Protein AF-A0A3M1PPG2-F1 (afdb_monomer)

Sequence (70 aa):
AAYFAAHDLLRHPLEADGYVSIGCMPCTDRLRPGDADVRAGRWRGREKTECGIHLPRAEAARRAGLDIAS

pLDDT: mean 91.98, std 8.14, range [54.38, 97.94]

Nearest PDB structures (foldseek):
  2oq2-assembly2_C  TM=8.219E-01  e=5.558E-03  Saccharomyces cerevisiae
  2oq2-assembly1_A  TM=7.947E-01  e=1.666E-02  Saccharomyces cerevisiae
  2oq2-assembly1_B  TM=8.181E-01  e=5.726E-02  Saccharomyces cerevisiae
  2oq2-assembly2_D  TM=8.259E-01  e=1.716E-01  Saccharomyces cerevisiae

Foldseek 3Di:
DVVCVVVVNDDDPCVVVQQQDDDDPVFAAHDDPPPPDSCCRGNPPHPDDDDLVPPDPCVSCVVVVHDPVD

Radius of gyration: 16.45 Å; Cα contacts (8 Å, |Δi|>4): 57; chains: 1; bounding box: 32×30×43 Å

Mean predicted aligned error: 5.05 Å

Secondary structure (DSSP, 8-state):
-HHHHHTTPPPPHHHHTT--S---GGGB----TT--STTTTBTTTSS--S-GGGS-HHHHHHHTT-----

Solvent-accessible surface area (backbone atoms only — no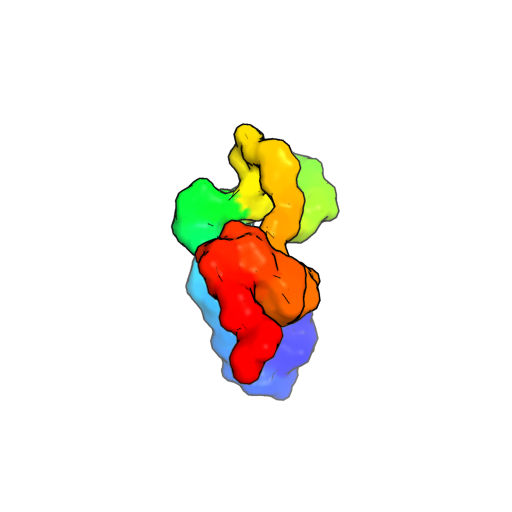t comparable to full-atom values): 4562 Å² total; per-residue (Å²): 112,69,66,40,68,78,64,76,50,85,73,65,71,53,44,82,73,39,31,76,38,84,67,61,74,98,42,39,39,52,65,54,95,85,59,87,50,74,54,57,18,41,32,66,96,52,93,61,88,79,65,67,87,77,44,56,69,71,55,41,32,52,78,68,72,44,84,77,92,117

Structure (mmCIF, N/CA/C/O backbone):
data_AF-A0A3M1PPG2-F1
#
_entry.id   AF-A0A3M1PPG2-F1
#
loop_
_atom_site.group_PDB
_atom_site.id
_atom_site.type_symbol
_atom_site.label_atom_id
_atom_site.label_alt_id
_atom_site.label_comp_id
_atom_site.label_asym_id
_atom_site.label_entity_id
_atom_site.label_seq_id
_atom_site.pdbx_PDB_ins_code
_atom_site.Cartn_x
_atom_site.Cartn_y
_atom_site.Cartn_z
_atom_site.occupancy
_atom_site.B_iso_or_equiv
_atom_site.auth_seq_id
_atom_site.auth_comp_id
_atom_site.auth_asym_id
_atom_site.auth_atom_id
_atom_site.pdbx_PDB_model_num
ATOM 1 N N . ALA A 1 1 ? 13.617 -6.255 -6.454 1.00 70.19 1 ALA A N 1
ATOM 2 C CA . ALA A 1 1 ? 13.452 -6.874 -7.789 1.00 70.19 1 ALA A CA 1
ATOM 3 C C . ALA A 1 1 ? 14.368 -8.082 -7.989 1.00 70.19 1 ALA A C 1
ATOM 5 O O . ALA A 1 1 ? 13.854 -9.116 -8.387 1.00 70.19 1 ALA A O 1
ATOM 6 N N . ALA A 1 2 ? 15.665 -7.993 -7.656 1.00 90.50 2 ALA A N 1
ATOM 7 C CA . ALA A 1 2 ? 16.628 -9.085 -7.862 1.00 90.50 2 ALA A CA 1
ATOM 8 C C . ALA A 1 2 ? 16.195 -10.444 -7.273 1.00 90.50 2 ALA A C 1
ATOM 10 O O . ALA A 1 2 ? 16.317 -11.456 -7.947 1.00 90.50 2 ALA A O 1
ATOM 11 N N . TYR A 1 3 ? 15.611 -10.460 -6.070 1.00 95.88 3 TYR A N 1
ATOM 12 C CA . TYR A 1 3 ? 15.174 -11.706 -5.429 1.00 95.88 3 TYR A CA 1
ATOM 13 C C . TYR A 1 3 ? 14.061 -12.435 -6.200 1.00 95.88 3 TYR A C 1
ATOM 15 O O . TYR A 1 3 ? 14.128 -13.641 -6.379 1.00 95.88 3 TYR A O 1
ATOM 23 N N . PHE A 1 4 ? 13.060 -11.709 -6.711 1.00 96.06 4 PHE A N 1
ATOM 24 C CA . PHE A 1 4 ? 11.971 -12.329 -7.475 1.00 96.06 4 PHE A CA 1
ATOM 25 C C . PHE A 1 4 ? 12.485 -12.990 -8.755 1.00 96.06 4 PHE A C 1
ATOM 27 O O . PHE A 1 4 ? 12.089 -14.108 -9.051 1.00 96.06 4 PHE A O 1
ATOM 34 N N . ALA A 1 5 ? 13.392 -12.321 -9.473 1.00 95.06 5 ALA A N 1
ATOM 35 C CA . ALA A 1 5 ? 13.985 -12.860 -10.695 1.00 95.06 5 ALA A CA 1
ATOM 36 C C . ALA A 1 5 ? 14.927 -14.042 -10.420 1.00 95.06 5 ALA A C 1
ATOM 38 O O . ALA A 1 5 ? 14.935 -14.998 -11.178 1.00 95.06 5 ALA A O 1
ATOM 39 N N . ALA A 1 6 ? 15.695 -14.003 -9.327 1.00 97.94 6 ALA A N 1
ATOM 40 C CA . ALA A 1 6 ? 16.607 -15.089 -8.959 1.00 97.94 6 ALA A CA 1
ATOM 41 C C . ALA A 1 6 ? 15.889 -16.386 -8.539 1.00 97.94 6 ALA A C 1
ATOM 43 O O . ALA A 1 6 ? 16.517 -17.440 -8.489 1.00 97.94 6 ALA A O 1
ATOM 44 N N . HIS A 1 7 ? 14.600 -16.297 -8.203 1.00 97.94 7 HIS A N 1
ATOM 45 C CA . HIS A 1 7 ? 13.804 -17.400 -7.667 1.00 97.94 7 HIS A CA 1
ATOM 46 C C . HIS A 1 7 ? 12.516 -17.659 -8.462 1.00 97.94 7 HIS A C 1
ATOM 48 O O . HIS A 1 7 ? 11.628 -18.339 -7.954 1.00 97.94 7 HIS A O 1
ATOM 54 N N . ASP A 1 8 ? 12.390 -17.088 -9.665 1.00 97.00 8 ASP A N 1
ATOM 55 C CA . ASP A 1 8 ? 11.218 -17.232 -10.542 1.00 97.00 8 ASP A CA 1
ATOM 56 C C . ASP A 1 8 ? 9.874 -16.988 -9.830 1.00 97.00 8 ASP A C 1
ATOM 58 O O . ASP A 1 8 ? 8.856 -17.633 -10.092 1.00 97.00 8 ASP A O 1
ATOM 62 N N . LEU A 1 9 ? 9.861 -16.036 -8.892 1.00 97.12 9 LEU A N 1
ATOM 63 C CA . LEU A 1 9 ? 8.664 -15.710 -8.129 1.00 97.12 9 LEU A CA 1
ATOM 64 C C . LEU A 1 9 ? 7.739 -14.826 -8.961 1.00 97.12 9 LEU A C 1
ATOM 66 O O . LEU A 1 9 ? 8.142 -13.798 -9.515 1.00 97.12 9 LEU A O 1
ATOM 70 N N . LEU A 1 10 ? 6.461 -15.194 -8.984 1.00 95.88 10 LEU A N 1
ATOM 71 C CA . LEU A 1 10 ? 5.430 -14.402 -9.639 1.00 95.88 10 LEU A CA 1
ATOM 72 C C . LEU A 1 10 ? 5.203 -13.086 -8.889 1.00 95.88 10 LEU A C 1
ATOM 74 O O . LEU A 1 10 ? 5.107 -13.051 -7.661 1.00 95.88 10 LEU A O 1
ATOM 78 N N . ARG A 1 11 ? 5.087 -11.996 -9.648 1.00 94.94 11 ARG A N 1
ATOM 79 C CA . ARG A 1 11 ? 4.641 -10.695 -9.135 1.00 94.94 11 ARG A CA 1
ATOM 80 C C . ARG A 1 11 ? 3.125 -10.639 -9.125 1.00 94.94 11 ARG A C 1
ATOM 82 O O . ARG A 1 11 ? 2.473 -11.281 -9.949 1.00 94.94 11 ARG A O 1
ATOM 89 N N . HIS A 1 12 ? 2.560 -9.845 -8.221 1.00 95.94 12 HIS A N 1
ATOM 90 C CA . HIS A 1 12 ? 1.124 -9.629 -8.253 1.00 95.94 12 HIS A CA 1
ATOM 91 C C . HIS A 1 12 ? 0.757 -8.861 -9.542 1.00 95.94 12 HIS A C 1
ATOM 93 O O . HIS A 1 12 ? 1.392 -7.842 -9.819 1.00 95.94 12 HIS A O 1
ATOM 99 N N . PRO A 1 13 ? -0.263 -9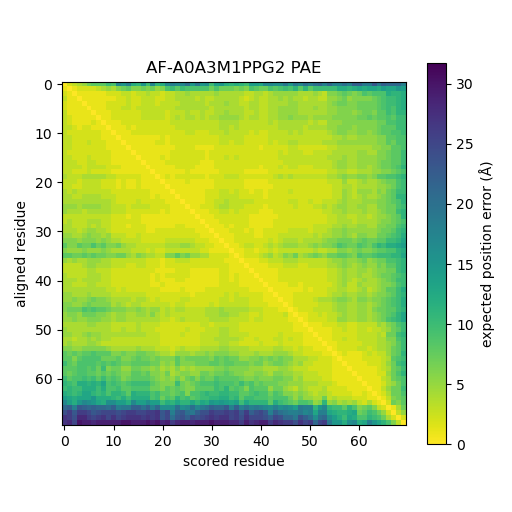.275 -10.323 1.00 96.62 13 PRO A N 1
ATOM 100 C CA . PRO A 1 13 ? -0.570 -8.654 -11.618 1.00 96.62 13 PRO A CA 1
ATOM 101 C C . PRO A 1 13 ? -0.780 -7.135 -11.548 1.00 96.62 13 PRO A C 1
ATOM 103 O O . PRO A 1 13 ? -0.254 -6.393 -12.371 1.00 96.62 13 PRO A O 1
ATOM 106 N N . LEU A 1 14 ? -1.464 -6.660 -10.500 1.00 97.38 14 LEU A N 1
ATOM 107 C CA . LEU A 1 14 ? -1.713 -5.228 -10.285 1.00 97.38 14 LEU A CA 1
ATOM 108 C C . LEU A 1 14 ? -0.444 -4.381 -10.084 1.00 97.38 14 LEU A C 1
ATOM 110 O O . LEU A 1 14 ? -0.502 -3.162 -10.232 1.00 97.38 14 LEU A O 1
ATOM 114 N N . GLU A 1 15 ? 0.704 -4.982 -9.771 1.00 95.69 15 GLU A N 1
ATOM 115 C CA . GLU A 1 15 ? 1.957 -4.226 -9.713 1.00 95.69 15 GLU A CA 1
ATOM 116 C C . GLU A 1 15 ? 2.335 -3.673 -11.092 1.00 95.69 15 GLU A C 1
ATOM 118 O O . GLU A 1 15 ? 2.781 -2.530 -11.184 1.00 95.69 15 GLU A O 1
ATOM 123 N N . ALA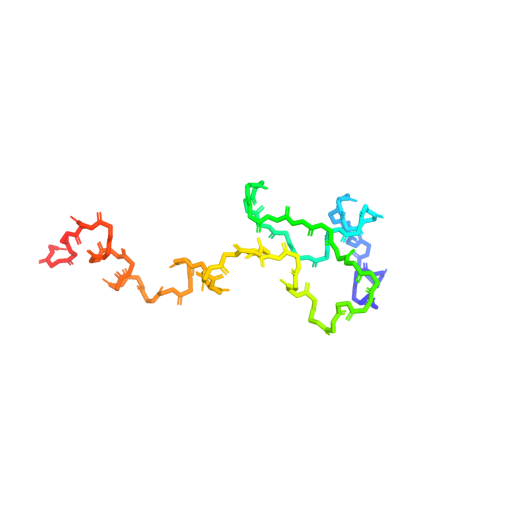 A 1 16 ? 2.093 -4.441 -12.164 1.00 95.31 16 ALA A N 1
ATOM 124 C CA . ALA A 1 16 ? 2.300 -3.986 -13.541 1.00 95.31 16 ALA A CA 1
ATOM 125 C C . ALA A 1 16 ? 1.323 -2.861 -13.927 1.00 95.31 16 ALA A C 1
ATOM 127 O O . ALA A 1 16 ? 1.659 -1.991 -14.725 1.00 95.31 16 ALA A O 1
ATOM 128 N N . ASP A 1 17 ? 0.155 -2.826 -13.284 1.00 96.44 17 ASP A N 1
ATOM 129 C CA . ASP A 1 17 ? -0.824 -1.747 -13.406 1.00 96.44 17 ASP A CA 1
ATOM 130 C C . ASP A 1 17 ? -0.486 -0.522 -12.529 1.00 96.44 17 ASP A C 1
ATOM 132 O O . ASP A 1 17 ? -1.240 0.450 -12.496 1.00 96.44 17 ASP A O 1
ATOM 136 N N . GLY A 1 18 ? 0.641 -0.512 -11.813 1.00 95.56 18 GLY A N 1
ATOM 137 C CA . GLY A 1 18 ? 1.079 0.630 -11.001 1.00 95.56 18 GLY A CA 1
ATOM 138 C C . GLY A 1 18 ? 0.542 0.650 -9.566 1.00 95.56 18 GLY A C 1
ATOM 139 O O . GLY A 1 18 ? 0.725 1.643 -8.855 1.00 95.56 18 GLY A O 1
ATOM 140 N N . TYR A 1 19 ? -0.087 -0.435 -9.103 1.00 97.25 19 TYR A N 1
ATOM 141 C CA . TYR A 1 19 ? -0.427 -0.627 -7.692 1.00 97.25 19 TYR A CA 1
ATOM 142 C C . TYR A 1 19 ? 0.755 -1.251 -6.948 1.00 97.25 19 TYR A C 1
ATOM 144 O O . TYR A 1 19 ? 0.853 -2.467 -6.808 1.00 97.25 19 TYR A O 1
ATOM 152 N N . VAL A 1 20 ? 1.670 -0.419 -6.454 1.00 94.38 20 VAL A N 1
ATOM 153 C CA . VAL A 1 20 ? 2.901 -0.913 -5.805 1.00 94.38 20 VAL A CA 1
ATOM 154 C C . VAL A 1 20 ? 2.748 -1.192 -4.302 1.00 94.38 20 VAL A C 1
ATOM 156 O O . VAL A 1 20 ? 3.633 -1.781 -3.688 1.00 94.38 20 VAL A O 1
ATOM 159 N N . SER A 1 21 ? 1.628 -0.783 -3.697 1.00 96.12 21 SER A N 1
ATOM 160 C CA . SER A 1 21 ? 1.244 -1.137 -2.328 1.00 96.12 21 SER A CA 1
ATOM 161 C C . SER A 1 21 ? -0.214 -1.571 -2.323 1.00 96.12 21 SER A C 1
ATOM 163 O O . SER A 1 21 ? -1.111 -0.745 -2.476 1.00 96.12 21 SER A O 1
ATOM 165 N N . ILE A 1 22 ? -0.450 -2.873 -2.167 1.00 96.69 22 ILE A N 1
ATOM 166 C CA . ILE A 1 22 ? -1.766 -3.486 -2.367 1.00 96.69 22 ILE A CA 1
ATOM 167 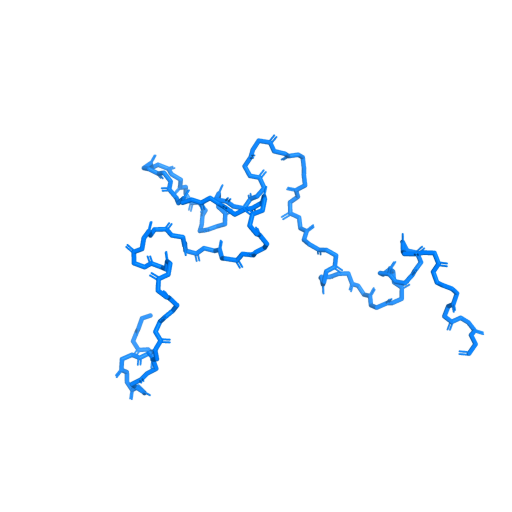C C . ILE A 1 22 ? -2.405 -3.816 -1.012 1.00 96.69 22 ILE A C 1
ATOM 169 O O . ILE A 1 22 ? -1.783 -4.432 -0.149 1.00 96.69 22 ILE A O 1
ATOM 173 N N . GLY A 1 23 ? -3.651 -3.383 -0.811 1.00 95.56 23 GLY A N 1
ATOM 174 C CA . GLY A 1 23 ? -4.499 -3.738 0.330 1.00 95.56 23 GLY A CA 1
ATOM 175 C C . GLY A 1 23 ? -5.939 -3.998 -0.119 1.00 95.56 23 GLY A C 1
ATOM 176 O O . GLY A 1 23 ? -6.172 -4.488 -1.220 1.00 95.56 23 GLY A O 1
ATOM 177 N N . CYS A 1 24 ? -6.931 -3.647 0.706 1.00 95.81 24 CYS A N 1
ATOM 178 C CA . CYS A 1 24 ? -8.333 -3.755 0.295 1.00 95.81 24 CYS A CA 1
ATOM 179 C C . CYS A 1 24 ? -8.646 -2.782 -0.856 1.00 95.81 24 CYS A C 1
ATOM 181 O O . CYS A 1 24 ? -8.143 -1.654 -0.883 1.00 95.81 24 CYS A O 1
ATOM 183 N N . MET A 1 25 ? -9.550 -3.188 -1.749 1.00 95.81 25 MET A N 1
ATOM 184 C CA . MET A 1 25 ? -9.997 -2.400 -2.905 1.00 95.81 25 MET A CA 1
ATOM 185 C C . MET A 1 25 ? -10.355 -0.926 -2.589 1.00 95.81 25 MET A C 1
ATOM 187 O O . MET A 1 25 ? -9.856 -0.055 -3.293 1.00 95.81 25 MET A O 1
ATOM 191 N N . PRO A 1 26 ? -11.143 -0.570 -1.546 1.00 94.69 26 PRO A N 1
ATOM 192 C CA . PRO A 1 26 ? -11.599 0.818 -1.361 1.00 94.69 26 PRO A CA 1
ATOM 193 C C . PRO A 1 26 ? -10.523 1.782 -0.825 1.00 94.69 26 PRO A C 1
ATOM 195 O O . PRO A 1 26 ? -10.800 2.967 -0.604 1.00 94.69 26 PRO A O 1
ATOM 198 N N . CYS A 1 27 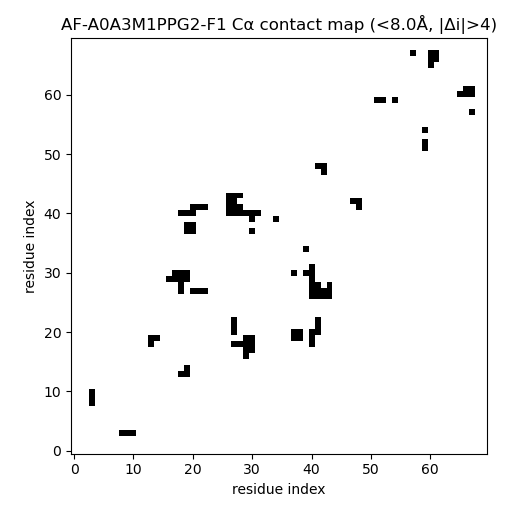? -9.322 1.282 -0.528 1.00 96.00 27 CYS A N 1
ATOM 199 C CA . CYS A 1 27 ? -8.236 2.054 0.074 1.00 96.00 27 CYS A CA 1
ATOM 200 C C . CYS A 1 27 ? -6.874 1.804 -0.581 1.00 96.00 27 CYS A C 1
ATOM 202 O O . CYS A 1 27 ? -5.842 2.008 0.065 1.00 96.00 27 CYS A O 1
ATOM 204 N N . THR A 1 28 ? -6.892 1.368 -1.839 1.00 97.31 28 THR A N 1
ATOM 205 C CA . THR A 1 28 ? -5.714 1.079 -2.651 1.00 97.31 28 THR A CA 1
ATOM 206 C C . THR A 1 28 ? -5.884 1.740 -4.016 1.00 97.31 28 THR A C 1
ATOM 208 O O . THR A 1 28 ? -6.845 1.453 -4.722 1.00 97.31 28 THR A O 1
ATOM 211 N N . ASP A 1 29 ? -4.957 2.619 -4.380 1.00 96.75 29 ASP A N 1
ATOM 212 C CA . ASP A 1 29 ? -4.902 3.315 -5.667 1.00 96.75 29 ASP A CA 1
ATOM 213 C C . ASP A 1 29 ? -3.502 3.162 -6.287 1.00 96.75 29 ASP A C 1
ATOM 215 O O . ASP A 1 29 ? -2.544 2.784 -5.602 1.00 96.75 29 ASP A O 1
ATOM 219 N N . ARG A 1 30 ? -3.375 3.454 -7.582 1.00 97.38 30 ARG A N 1
ATOM 220 C CA . ARG A 1 30 ? -2.082 3.497 -8.275 1.00 97.38 30 ARG A CA 1
ATOM 221 C C . ARG A 1 30 ? -1.213 4.619 -7.694 1.00 97.38 30 ARG A C 1
ATOM 223 O O . ARG A 1 30 ? -1.724 5.611 -7.151 1.00 97.38 30 ARG A O 1
ATOM 230 N N . LEU A 1 31 ? 0.104 4.493 -7.845 1.00 96.19 31 LEU A N 1
ATOM 231 C CA . LEU A 1 31 ? 0.987 5.648 -7.675 1.00 96.19 31 LEU A CA 1
ATOM 232 C C . LEU A 1 31 ? 0.759 6.666 -8.792 1.00 96.19 31 LEU A C 1
ATOM 234 O O . LEU A 1 31 ? 0.478 6.311 -9.937 1.00 96.19 31 LEU A O 1
ATOM 238 N N . ARG A 1 32 ? 0.914 7.941 -8.446 1.00 95.38 32 ARG A N 1
ATOM 239 C CA . ARG A 1 32 ? 0.901 9.064 -9.381 1.00 95.38 32 ARG A CA 1
ATOM 240 C C . ARG A 1 32 ? 2.325 9.574 -9.597 1.00 95.38 32 ARG A C 1
ATOM 242 O O . ARG A 1 32 ? 3.159 9.449 -8.699 1.00 95.38 32 ARG A O 1
ATOM 249 N N . PRO A 1 33 ? 2.616 10.186 -10.756 1.00 94.75 33 PRO A N 1
ATOM 250 C CA . PRO A 1 33 ? 3.871 10.902 -10.944 1.00 94.75 33 PRO A CA 1
ATOM 251 C C . PRO A 1 33 ? 4.088 11.917 -9.813 1.00 94.75 33 PRO A C 1
ATOM 253 O O . PRO A 1 33 ? 3.199 12.716 -9.522 1.00 94.75 33 PRO A O 1
ATOM 256 N N . GLY A 1 34 ? 5.256 11.866 -9.173 1.00 94.06 34 GLY A N 1
ATOM 257 C CA . GLY A 1 34 ? 5.602 12.734 -8.042 1.00 94.06 34 GLY A CA 1
ATOM 258 C C . GLY A 1 34 ? 5.267 12.178 -6.654 1.00 94.06 34 GLY A C 1
ATOM 259 O O . GLY A 1 34 ? 5.692 12.774 -5.667 1.00 94.06 34 GLY A O 1
ATOM 260 N N . ASP A 1 35 ? 4.575 11.038 -6.545 1.00 95.38 35 ASP A N 1
ATOM 261 C CA . ASP A 1 35 ? 4.430 10.350 -5.258 1.00 95.38 35 ASP A CA 1
ATOM 262 C C . ASP A 1 35 ? 5.815 9.851 -4.787 1.00 95.38 35 ASP A C 1
ATOM 264 O O . ASP A 1 35 ? 6.444 9.015 -5.436 1.00 95.38 35 ASP A O 1
ATOM 268 N N . ALA A 1 36 ?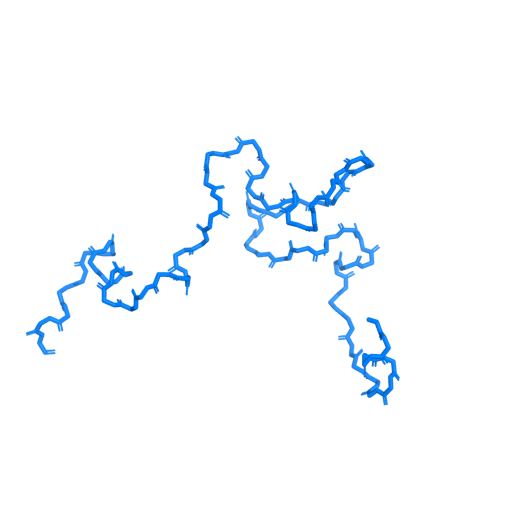 6.299 10.375 -3.656 1.00 91.31 36 ALA A N 1
ATOM 269 C CA . ALA A 1 36 ? 7.608 10.018 -3.096 1.00 91.31 36 ALA A CA 1
ATOM 270 C C . ALA A 1 36 ? 7.581 8.730 -2.251 1.00 91.31 36 ALA A C 1
ATOM 272 O O . ALA A 1 36 ? 8.605 8.069 -2.086 1.00 91.31 36 ALA A O 1
ATOM 273 N N . ASP A 1 37 ? 6.414 8.378 -1.706 1.00 94.00 37 ASP A N 1
ATOM 274 C CA . ASP A 1 37 ? 6.216 7.198 -0.864 1.00 94.00 37 ASP A CA 1
ATOM 275 C C . ASP A 1 37 ? 5.583 6.064 -1.681 1.00 94.00 37 ASP A C 1
ATOM 277 O O . ASP A 1 37 ? 4.547 6.241 -2.320 1.00 94.00 37 ASP A O 1
ATOM 281 N N . VAL A 1 38 ? 6.156 4.862 -1.598 1.00 93.75 38 VAL A N 1
ATOM 282 C CA . VAL A 1 38 ? 5.607 3.640 -2.206 1.00 93.75 38 VAL A CA 1
ATOM 283 C C . VAL A 1 38 ? 4.200 3.300 -1.690 1.00 93.75 38 VAL A C 1
ATOM 285 O O . VAL A 1 38 ? 3.434 2.613 -2.362 1.00 93.75 38 VAL A O 1
ATOM 288 N N . ARG A 1 39 ? 3.823 3.789 -0.505 1.00 95.44 39 ARG A N 1
ATOM 289 C CA . ARG A 1 39 ? 2.487 3.650 0.082 1.00 95.44 39 ARG A CA 1
ATOM 290 C C . ARG A 1 39 ? 1.547 4.810 -0.241 1.00 95.44 39 ARG A C 1
ATOM 292 O O . ARG A 1 39 ? 0.409 4.751 0.210 1.00 95.44 39 ARG A O 1
ATOM 299 N N . ALA A 1 40 ? 1.935 5.811 -1.035 1.00 95.75 40 ALA A N 1
ATOM 300 C CA . ALA A 1 40 ? 1.093 6.987 -1.311 1.00 95.75 40 ALA A CA 1
ATOM 301 C C . ALA A 1 40 ? -0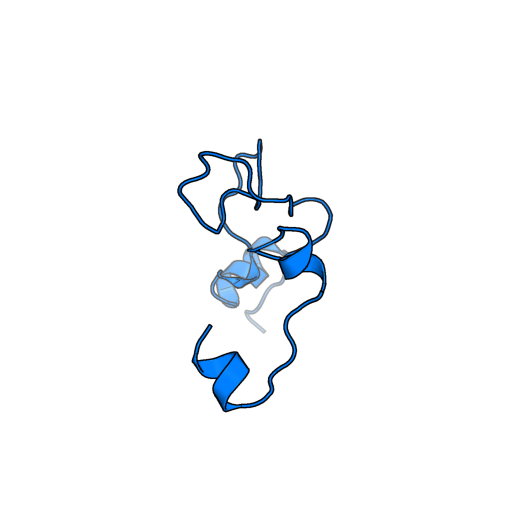.259 6.658 -1.983 1.00 95.75 40 ALA A C 1
ATOM 303 O O . ALA A 1 40 ? -1.216 7.428 -1.884 1.00 95.75 40 ALA A O 1
ATOM 304 N N . GLY A 1 41 ? -0.371 5.496 -2.636 1.00 95.81 41 GLY A N 1
ATOM 305 C CA . GLY A 1 41 ? -1.642 4.974 -3.150 1.00 95.81 41 GLY A CA 1
ATOM 306 C C . GLY A 1 41 ? -2.589 4.422 -2.072 1.00 95.81 41 GLY A C 1
ATOM 307 O O . GLY A 1 41 ? -3.787 4.274 -2.315 1.00 95.81 41 GLY A O 1
ATOM 308 N N . ARG A 1 42 ? -2.097 4.119 -0.865 1.00 97.44 42 ARG A N 1
ATOM 309 C CA . ARG A 1 42 ? -2.913 3.644 0.259 1.0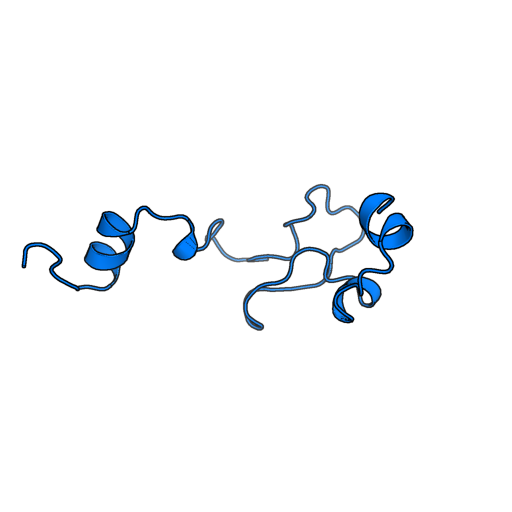0 97.44 42 ARG A CA 1
ATOM 310 C C . ARG A 1 42 ? -3.548 4.826 0.971 1.00 97.44 42 ARG A C 1
ATOM 312 O O . ARG A 1 42 ? -2.890 5.816 1.253 1.00 97.44 42 ARG A O 1
ATOM 319 N N . TRP A 1 43 ? -4.830 4.696 1.300 1.00 96.12 43 TRP A N 1
ATOM 320 C CA . TRP A 1 43 ? -5.567 5.705 2.074 1.00 96.12 43 TRP A CA 1
ATOM 321 C C . TRP A 1 43 ? -5.571 7.125 1.472 1.00 96.12 43 TRP A C 1
ATOM 323 O O . TRP A 1 43 ? -5.805 8.092 2.191 1.00 96.12 43 TRP A O 1
ATOM 333 N N . ARG A 1 44 ? -5.367 7.270 0.155 1.00 93.88 44 ARG A N 1
ATOM 334 C CA . ARG A 1 44 ? -5.361 8.571 -0.529 1.00 93.88 44 ARG A CA 1
ATOM 335 C C . ARG A 1 44 ? -6.627 9.375 -0.201 1.00 93.88 44 ARG A C 1
ATOM 337 O O . ARG A 1 44 ? -7.740 8.879 -0.368 1.00 93.88 44 ARG A O 1
ATOM 344 N N . GLY A 1 45 ? -6.446 10.611 0.268 1.00 92.56 45 GLY A N 1
ATOM 345 C CA . GLY A 1 45 ? -7.549 11.500 0.654 1.00 92.56 45 GLY A CA 1
ATOM 346 C C . GLY A 1 45 ? -8.274 11.100 1.946 1.00 92.56 45 GLY A C 1
ATOM 347 O O . GLY A 1 45 ? -9.405 11.526 2.159 1.00 92.56 45 GLY A O 1
ATOM 348 N N . ARG A 1 46 ? -7.666 10.262 2.794 1.00 93.62 46 ARG A N 1
ATOM 349 C CA . ARG A 1 46 ? -8.205 9.854 4.098 1.00 93.62 46 ARG A CA 1
ATOM 350 C C . ARG A 1 46 ? -7.199 10.186 5.199 1.00 93.62 46 ARG A C 1
ATOM 352 O O . ARG A 1 46 ? -6.000 10.201 4.959 1.00 93.62 46 ARG A O 1
ATOM 359 N N . GLU A 1 47 ? -7.688 10.365 6.423 1.00 93.19 47 GLU A N 1
ATOM 360 C CA . GLU A 1 47 ? -6.831 10.593 7.603 1.00 93.19 47 GLU A CA 1
ATOM 361 C C . GLU A 1 47 ? -6.117 9.322 8.087 1.00 93.19 47 GLU A C 1
ATOM 363 O O . GLU A 1 47 ? -5.141 9.375 8.832 1.00 93.19 47 GLU A O 1
ATOM 368 N N . LYS A 1 48 ? -6.607 8.147 7.679 1.00 90.38 48 LYS A N 1
ATOM 369 C CA . LYS A 1 48 ? -6.033 6.865 8.082 1.00 90.38 48 LYS A CA 1
ATOM 370 C C . LYS A 1 48 ? -4.671 6.662 7.426 1.00 90.38 48 LYS A C 1
ATOM 372 O O . LYS A 1 48 ? -4.550 6.774 6.216 1.00 90.38 48 LYS A O 1
ATOM 377 N N . THR A 1 49 ? -3.683 6.249 8.208 1.00 92.25 49 THR A N 1
ATOM 378 C CA . THR A 1 49 ? -2.329 5.955 7.711 1.00 92.25 49 THR A CA 1
ATOM 379 C C . THR A 1 49 ? -1.980 4.470 7.811 1.00 92.25 49 THR A C 1
ATOM 381 O O . THR A 1 49 ? -1.284 3.940 6.939 1.00 92.25 49 THR A O 1
ATOM 384 N N . GLU A 1 50 ? -2.535 3.760 8.806 1.00 94.06 50 GLU A N 1
ATOM 385 C CA . GLU A 1 50 ? -2.186 2.363 9.077 1.00 94.06 50 GLU A CA 1
ATOM 386 C C . GLU A 1 50 ? -3.384 1.423 9.287 1.00 94.06 50 GLU A C 1
ATOM 388 O O . GLU A 1 50 ? -4.448 1.807 9.779 1.00 94.06 50 GLU A O 1
ATOM 393 N N . CYS A 1 51 ? -3.234 0.168 8.859 1.00 93.88 51 CYS A N 1
ATOM 394 C CA . CYS A 1 51 ? -4.242 -0.874 9.024 1.00 93.88 51 CYS A CA 1
ATOM 395 C C . CYS A 1 51 ? -4.236 -1.469 10.444 1.00 93.88 51 CYS A C 1
ATOM 397 O O . CYS A 1 51 ? -3.196 -1.584 11.084 1.00 93.88 51 CYS A O 1
ATOM 399 N N . GLY A 1 52 ? -5.400 -1.935 10.910 1.00 92.19 52 GLY A N 1
ATOM 400 C CA . GLY A 1 52 ? -5.540 -2.583 12.218 1.00 92.19 52 GLY A CA 1
ATOM 401 C C . GLY A 1 52 ? -4.723 -3.871 12.377 1.00 92.19 52 GLY A C 1
ATOM 402 O O . GLY A 1 52 ? -4.464 -4.274 13.502 1.00 92.19 52 GLY A O 1
ATOM 403 N N . ILE A 1 53 ? -4.266 -4.483 11.274 1.00 92.44 53 ILE A N 1
ATOM 404 C CA . ILE A 1 53 ? -3.394 -5.674 11.300 1.00 92.44 53 ILE A CA 1
ATOM 405 C C . ILE A 1 53 ? -2.025 -5.405 11.939 1.00 92.44 53 ILE A C 1
ATOM 407 O O . ILE A 1 53 ? -1.333 -6.345 12.309 1.00 92.44 53 ILE A O 1
ATOM 411 N N . HIS A 1 54 ? -1.634 -4.133 12.049 1.00 93.62 54 HIS A N 1
ATOM 412 C CA . HIS A 1 54 ? -0.383 -3.715 12.681 1.00 93.62 54 HIS A CA 1
ATOM 413 C C . HIS A 1 54 ? -0.551 -3.409 14.170 1.00 93.62 54 HIS A C 1
ATOM 415 O O . HIS A 1 54 ? 0.436 -3.156 14.857 1.00 93.62 54 HIS A O 1
ATOM 421 N N . LEU A 1 55 ? -1.786 -3.420 14.676 1.00 92.12 55 LEU A N 1
ATOM 422 C CA . LEU A 1 55 ? -2.027 -3.277 16.101 1.00 92.12 55 LEU A CA 1
ATOM 423 C C . LEU A 1 55 ? -1.632 -4.573 16.817 1.00 92.12 55 LEU A C 1
ATOM 425 O O . LEU A 1 55 ? -1.853 -5.666 16.284 1.00 92.12 55 LEU A O 1
ATOM 429 N N . PRO A 1 56 ? -1.133 -4.485 18.060 1.00 93.75 56 PRO A N 1
ATOM 430 C CA . PRO A 1 56 ? -1.044 -5.643 18.931 1.00 93.75 56 PRO A CA 1
ATOM 431 C C . PRO A 1 56 ? -2.394 -6.357 18.994 1.00 93.75 56 PRO A C 1
ATOM 433 O O . PRO A 1 56 ? -3.439 -5.710 19.091 1.00 93.75 56 PRO A O 1
ATOM 436 N N . ARG A 1 57 ? -2.388 -7.695 19.002 1.00 88.75 57 ARG A N 1
ATOM 437 C CA . ARG A 1 57 ? -3.623 -8.500 19.042 1.00 88.75 57 ARG A CA 1
ATOM 438 C C . ARG A 1 57 ? -4.565 -8.059 20.164 1.00 88.75 57 ARG A C 1
ATOM 440 O O . ARG A 1 57 ? -5.772 -7.992 19.956 1.00 88.75 57 ARG A O 1
ATOM 447 N N . ALA A 1 58 ? -4.004 -7.716 21.324 1.00 90.06 58 ALA A N 1
ATOM 448 C CA . ALA A 1 58 ? -4.779 -7.243 22.460 1.00 90.06 58 ALA A CA 1
ATOM 449 C C . ALA A 1 58 ? -5.493 -5.909 22.193 1.00 90.06 58 ALA A C 1
ATOM 451 O O . ALA A 1 58 ? -6.638 -5.719 22.592 1.00 90.06 58 ALA A O 1
ATOM 452 N N . GLU A 1 59 ? -4.831 -4.990 21.497 1.00 91.44 59 GLU A N 1
ATOM 453 C CA . GLU A 1 59 ? -5.411 -3.704 21.124 1.00 91.44 59 GLU A CA 1
ATOM 454 C C . GLU A 1 59 ? -6.434 -3.858 19.994 1.00 91.44 59 GLU A C 1
ATOM 456 O O . GLU A 1 59 ? -7.525 -3.293 20.075 1.00 91.44 59 GLU A O 1
ATOM 461 N N . ALA A 1 60 ? -6.123 -4.663 18.973 1.00 90.25 60 ALA A N 1
ATOM 462 C CA . ALA A 1 60 ? -7.052 -4.977 17.893 1.00 90.25 60 ALA A CA 1
ATOM 463 C C . ALA A 1 60 ? -8.365 -5.567 18.433 1.00 90.25 60 ALA A C 1
ATOM 465 O O . ALA A 1 60 ? -9.440 -5.136 18.020 1.00 90.25 60 ALA A O 1
ATOM 466 N N . ALA A 1 61 ? -8.284 -6.496 19.392 1.00 87.31 61 ALA A N 1
ATOM 467 C CA . ALA A 1 61 ? -9.458 -7.107 20.006 1.00 87.31 61 ALA A CA 1
ATOM 468 C C . ALA A 1 61 ? -10.298 -6.099 20.806 1.00 87.31 61 ALA A C 1
ATOM 470 O O . ALA A 1 61 ? -11.507 -6.024 20.595 1.00 87.31 61 ALA A O 1
ATOM 471 N N . ARG A 1 62 ? -9.659 -5.242 21.621 1.00 89.38 62 ARG A N 1
ATOM 472 C CA . ARG A 1 62 ? -10.349 -4.151 22.336 1.00 89.38 62 ARG A CA 1
ATOM 473 C C . ARG A 1 62 ? -11.084 -3.216 21.375 1.00 89.38 62 ARG A C 1
ATOM 475 O O . ARG A 1 62 ? -12.248 -2.904 21.6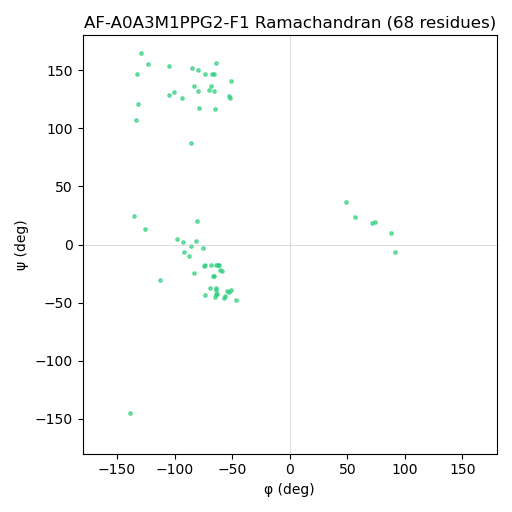01 1.00 89.38 62 ARG A O 1
ATOM 482 N N . ARG A 1 63 ? -10.435 -2.794 20.281 1.00 87.62 63 ARG A N 1
ATOM 483 C CA . ARG A 1 63 ? -11.053 -1.926 19.258 1.00 87.62 63 ARG A CA 1
ATOM 484 C C . ARG A 1 63 ? -12.194 -2.609 18.501 1.00 87.62 63 ARG A C 1
ATOM 486 O O . ARG A 1 63 ? -13.081 -1.923 18.008 1.00 87.62 63 ARG A O 1
ATOM 493 N N . ALA A 1 64 ? -12.163 -3.935 18.401 1.00 86.31 64 ALA A N 1
ATOM 494 C CA . ALA A 1 64 ? -13.226 -4.735 17.804 1.00 86.31 64 ALA A CA 1
ATOM 495 C C . ALA A 1 64 ? -14.356 -5.084 18.796 1.00 86.31 64 ALA A C 1
ATOM 497 O O . ALA A 1 64 ? -15.323 -5.726 18.397 1.00 86.31 64 ALA A O 1
ATOM 498 N N . GLY A 1 65 ? -14.253 -4.672 20.067 1.00 86.88 65 GLY A N 1
ATOM 499 C CA . GLY A 1 65 ? -15.247 -4.979 21.098 1.00 86.88 65 GLY A CA 1
ATOM 500 C C . GLY A 1 65 ? -15.209 -6.427 21.596 1.00 86.88 65 GLY A C 1
ATOM 501 O O . GLY A 1 65 ? -16.194 -6.892 22.160 1.00 86.88 65 GLY A O 1
ATOM 502 N N . LEU A 1 66 ? -14.099 -7.144 21.387 1.00 83.62 66 LEU A N 1
ATOM 503 C CA . LEU A 1 66 ? -13.891 -8.480 21.942 1.00 83.62 66 LEU A CA 1
ATOM 504 C C . LEU A 1 66 ? -13.142 -8.381 23.273 1.00 83.62 66 LEU A C 1
ATOM 506 O O . LEU A 1 66 ? -12.050 -7.809 23.338 1.00 83.62 66 LEU A O 1
ATOM 510 N N . ASP A 1 67 ? -13.711 -8.981 24.317 1.00 77.06 67 ASP A N 1
ATOM 511 C CA . ASP A 1 67 ? -13.005 -9.206 25.574 1.00 77.06 67 ASP A CA 1
ATOM 512 C C . ASP A 1 67 ? -12.083 -10.427 25.434 1.00 77.06 67 ASP A C 1
ATOM 514 O O . ASP A 1 67 ? -12.528 -11.537 25.156 1.00 77.06 67 ASP A O 1
ATOM 518 N N . ILE A 1 68 ? -10.779 -10.199 25.576 1.00 65.38 68 ILE A N 1
ATOM 519 C CA . ILE A 1 68 ? -9.727 -11.229 25.511 1.00 65.38 68 ILE A CA 1
ATOM 520 C C . ILE A 1 68 ? -9.298 -11.709 26.899 1.00 65.38 68 ILE A C 1
ATOM 522 O O . ILE A 1 68 ? -8.320 -12.442 26.999 1.00 65.38 68 ILE A O 1
ATOM 526 N N . ALA A 1 69 ? -9.961 -11.250 27.964 1.00 61.56 69 ALA A N 1
ATOM 527 C CA . ALA A 1 69 ? -9.677 -11.652 29.337 1.00 61.56 69 ALA A CA 1
ATOM 528 C C . ALA A 1 69 ? -10.311 -13.005 29.728 1.00 61.56 69 ALA A C 1
ATOM 530 O O . ALA A 1 69 ? -10.446 -13.283 30.918 1.00 61.56 69 ALA A O 1
ATOM 531 N N . SER A 1 70 ? -10.665 -13.852 28.752 1.00 54.38 70 SER A N 1
ATOM 532 C CA . SER A 1 70 ? -11.088 -15.242 28.974 1.00 54.38 70 SER A CA 1
ATOM 533 C C . SER A 1 70 ? -10.038 -16.239 28.516 1.00 54.38 70 SER A C 1
ATOM 535 O O . SER A 1 70 ? -9.414 -16.013 27.456 1.00 54.38 70 SER A O 1
#